Protein AF-A0A914G6T9-F1 (afdb_monomer_lite)

Sequence (135 aa):
MLKRLSRTIDTQFCGRINILLARSLPLNEKSGLNPTGQFNATNETEYNLELDESELKTVKKEEGEAIEIDSVPEIPVDFKLYQEFWELQKFFCDPNRIYQKNEFDTFQKNLNNVMVVFTTYRLDKKRTGSYSQAV

Structure (mmCIF, N/CA/C/O backbone):
data_AF-A0A914G6T9-F1
#
_entry.id   AF-A0A914G6T9-F1
#
loop_
_atom_site.group_PDB
_atom_site.id
_atom_site.type_symbol
_atom_site.label_atom_id
_atom_site.label_alt_id
_atom_site.label_comp_id
_atom_site.label_asym_id
_atom_site.label_entity_id
_atom_site.label_seq_id
_atom_site.pdbx_PDB_ins_code
_atom_site.Cartn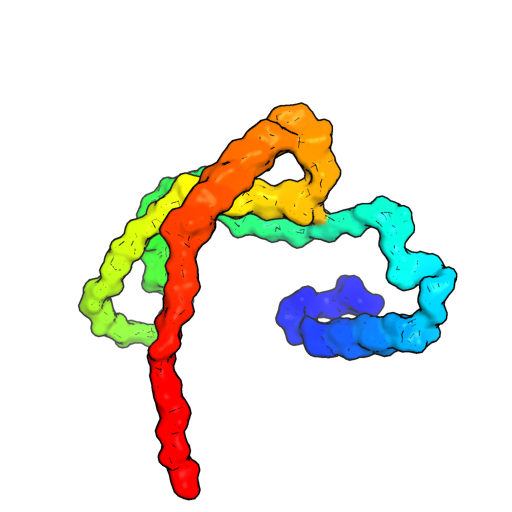_x
_atom_site.Cartn_y
_atom_site.Cartn_z
_atom_site.occupancy
_atom_site.B_iso_or_equiv
_atom_site.auth_seq_id
_atom_site.auth_comp_id
_atom_site.auth_asym_id
_atom_site.auth_atom_id
_atom_site.pdbx_PDB_model_num
ATOM 1 N N . MET A 1 1 ? 2.279 5.246 24.935 1.00 55.88 1 MET A N 1
ATOM 2 C CA . MET A 1 1 ? 3.726 4.948 24.850 1.00 55.88 1 MET A CA 1
ATOM 3 C C . MET A 1 1 ? 4.141 4.605 23.420 1.00 55.88 1 MET A C 1
ATOM 5 O O . MET A 1 1 ? 4.982 5.313 22.900 1.00 55.88 1 MET A O 1
ATOM 9 N N . LEU A 1 2 ? 3.481 3.653 22.739 1.00 59.72 2 LEU A N 1
ATOM 10 C CA . LEU A 1 2 ? 3.726 3.349 21.312 1.00 59.72 2 LEU A CA 1
ATOM 11 C C . LEU A 1 2 ? 3.582 4.569 20.377 1.00 59.72 2 LEU A C 1
ATOM 13 O O . LEU A 1 2 ? 4.438 4.787 19.535 1.00 59.72 2 LEU A O 1
ATOM 17 N N . LYS A 1 3 ? 2.585 5.443 20.602 1.00 61.62 3 LYS A N 1
ATOM 18 C CA . LYS A 1 3 ? 2.431 6.724 19.868 1.00 61.62 3 LYS A CA 1
ATOM 19 C C . LYS A 1 3 ? 3.566 7.745 20.088 1.00 61.62 3 LYS A C 1
ATOM 21 O O . LYS A 1 3 ? 3.581 8.771 19.425 1.00 61.62 3 LYS A O 1
ATOM 26 N N . ARG A 1 4 ? 4.447 7.519 21.069 1.00 67.69 4 ARG A N 1
ATOM 27 C CA . ARG A 1 4 ? 5.536 8.434 21.461 1.00 67.69 4 ARG A CA 1
ATOM 28 C C . ARG A 1 4 ? 6.923 7.909 21.078 1.00 67.69 4 ARG A C 1
ATOM 30 O O . ARG A 1 4 ? 7.895 8.619 21.297 1.00 67.69 4 ARG A O 1
ATOM 37 N N . LEU A 1 5 ? 7.018 6.682 20.566 1.00 63.81 5 LEU A N 1
ATOM 38 C CA . LEU A 1 5 ? 8.265 6.121 20.054 1.00 63.81 5 LEU A CA 1
ATOM 39 C C . LEU A 1 5 ? 8.437 6.525 18.590 1.00 63.81 5 LEU A C 1
ATOM 41 O O . LEU A 1 5 ? 7.454 6.634 17.853 1.00 63.81 5 LEU A O 1
ATOM 45 N N . SER A 1 6 ? 9.683 6.757 18.179 1.00 61.72 6 SER A N 1
ATOM 46 C CA . SER A 1 6 ? 9.990 7.049 16.780 1.00 61.72 6 SER A CA 1
ATOM 47 C C . SER A 1 6 ? 9.620 5.853 15.898 1.00 61.72 6 SER A C 1
ATOM 49 O O . SER A 1 6 ? 9.914 4.706 16.239 1.00 61.72 6 SER A O 1
ATOM 51 N N . ARG A 1 7 ? 8.982 6.127 14.753 1.00 64.81 7 ARG A N 1
ATOM 52 C CA . ARG A 1 7 ? 8.556 5.106 13.779 1.00 64.81 7 ARG A CA 1
ATOM 53 C C . ARG A 1 7 ? 9.732 4.417 13.081 1.00 64.81 7 ARG A C 1
ATOM 55 O O . ARG A 1 7 ? 9.562 3.301 12.605 1.00 64.81 7 ARG A O 1
ATOM 62 N N . THR A 1 8 ? 10.902 5.053 13.048 1.00 68.62 8 THR A N 1
ATOM 63 C CA . THR A 1 8 ? 12.069 4.596 12.274 1.00 68.62 8 THR A CA 1
ATOM 64 C C . THR A 1 8 ? 13.281 4.242 13.132 1.00 68.62 8 THR A C 1
ATOM 66 O O . THR A 1 8 ? 14.108 3.453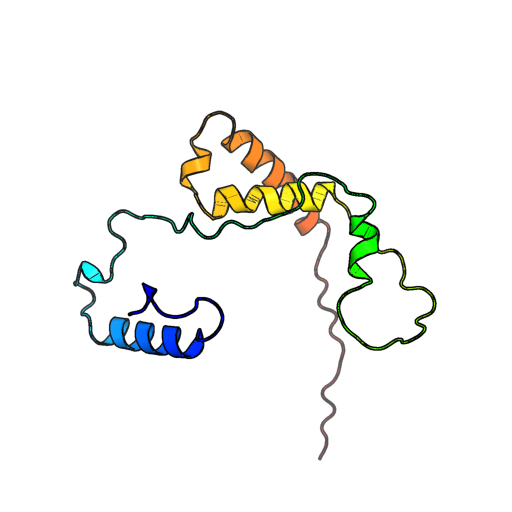 12.694 1.00 68.62 8 THR A O 1
ATOM 69 N N . ILE A 1 9 ? 13.384 4.774 14.353 1.00 72.69 9 ILE A N 1
ATOM 70 C CA . ILE A 1 9 ? 14.609 4.654 15.164 1.00 72.69 9 ILE A CA 1
ATOM 71 C C . ILE A 1 9 ? 14.555 3.440 16.110 1.00 72.69 9 ILE A C 1
ATOM 73 O O . ILE A 1 9 ? 15.548 2.739 16.258 1.00 72.69 9 ILE A O 1
ATOM 77 N N . ASP A 1 10 ? 13.384 3.117 16.677 1.00 77.38 10 ASP A N 1
ATOM 78 C CA . ASP A 1 10 ? 13.251 2.103 17.740 1.00 77.38 10 ASP A CA 1
ATOM 79 C C . ASP A 1 10 ? 12.316 0.940 17.360 1.00 77.38 10 ASP A C 1
ATOM 81 O O . ASP A 1 10 ? 11.514 0.455 18.168 1.00 77.38 10 ASP A O 1
ATOM 85 N N . THR A 1 11 ? 12.398 0.464 16.115 1.00 86.50 11 THR A N 1
ATOM 86 C CA . THR A 1 11 ? 11.511 -0.597 15.597 1.00 86.50 11 THR A CA 1
ATOM 87 C C . THR A 1 11 ? 11.624 -1.899 16.398 1.00 86.50 11 THR A C 1
ATOM 89 O O . THR A 1 11 ? 10.608 -2.533 16.690 1.00 86.50 11 THR A O 1
ATOM 92 N N . GLN A 1 12 ? 12.831 -2.264 16.851 1.00 87.06 12 GLN A N 1
ATOM 93 C CA . GLN A 1 12 ? 13.048 -3.450 17.685 1.00 87.06 12 GLN A CA 1
ATOM 94 C C . GLN A 1 12 ? 12.366 -3.322 19.056 1.00 87.06 12 GLN A C 1
ATOM 96 O O . GLN A 1 12 ? 11.740 -4.272 19.532 1.00 87.06 12 GLN A O 1
ATOM 101 N N . PHE A 1 13 ? 12.467 -2.156 19.697 1.00 86.81 13 PHE A N 1
ATOM 102 C CA . PHE A 1 13 ? 11.848 -1.913 20.999 1.00 86.81 13 PHE A CA 1
ATOM 103 C C . PHE A 1 13 ? 10.320 -1.855 20.889 1.00 86.81 13 PHE A C 1
ATOM 105 O O . PHE A 1 13 ? 9.623 -2.508 21.667 1.00 86.81 13 PHE A O 1
ATOM 112 N N . CYS A 1 14 ? 9.802 -1.167 19.867 1.00 86.81 14 CYS A N 1
ATOM 113 C CA . CYS A 1 14 ? 8.380 -1.163 19.526 1.00 86.81 14 CYS A CA 1
ATOM 114 C C . CYS A 1 14 ? 7.849 -2.594 19.313 1.00 86.81 14 CYS A C 1
ATOM 116 O O . CYS A 1 14 ? 6.831 -2.974 19.893 1.00 86.81 14 CYS A O 1
ATOM 118 N N . GLY A 1 15 ? 8.591 -3.428 18.574 1.00 89.12 15 GLY A N 1
ATOM 119 C CA . GLY A 1 15 ? 8.278 -4.845 18.386 1.00 89.12 15 GLY A CA 1
ATOM 120 C C . GLY A 1 15 ? 8.219 -5.630 19.700 1.00 89.12 15 GLY A C 1
ATOM 121 O O . GLY A 1 15 ? 7.260 -6.364 19.933 1.00 89.12 15 GLY A O 1
ATOM 122 N N . ARG A 1 16 ? 9.189 -5.433 20.606 1.00 91.44 16 ARG A N 1
ATOM 123 C CA . ARG A 1 16 ? 9.193 -6.080 21.934 1.00 91.44 16 ARG A CA 1
ATOM 124 C C . ARG A 1 16 ? 7.989 -5.670 22.785 1.00 91.44 16 ARG A C 1
ATOM 126 O O . ARG A 1 16 ? 7.398 -6.529 23.435 1.00 91.44 16 ARG A O 1
ATOM 133 N N . ILE A 1 17 ? 7.596 -4.394 22.751 1.00 90.06 17 ILE A N 1
ATOM 134 C CA . ILE A 1 17 ? 6.384 -3.913 23.431 1.00 90.06 17 ILE A CA 1
ATOM 135 C C . ILE A 1 17 ? 5.135 -4.571 22.838 1.00 90.06 17 ILE A C 1
ATOM 137 O O . ILE A 1 17 ? 4.307 -5.072 23.593 1.00 90.06 17 ILE A O 1
ATOM 141 N N . ASN A 1 18 ? 5.002 -4.614 21.509 1.00 87.69 18 ASN A N 1
ATOM 142 C CA . ASN A 1 18 ? 3.848 -5.238 20.856 1.00 87.69 18 ASN A CA 1
ATOM 143 C C . ASN A 1 18 ? 3.734 -6.734 21.189 1.00 87.69 18 ASN A C 1
ATOM 145 O O . ASN A 1 18 ? 2.638 -7.211 21.466 1.00 87.69 18 ASN A O 1
ATOM 149 N N . ILE A 1 19 ? 4.856 -7.463 21.241 1.00 91.06 19 ILE A N 1
ATOM 150 C CA . ILE A 1 19 ? 4.876 -8.876 21.658 1.00 91.06 19 ILE A CA 1
ATOM 151 C C . ILE A 1 19 ? 4.438 -9.029 23.118 1.00 91.06 19 ILE A C 1
ATOM 153 O O . ILE A 1 19 ? 3.681 -9.946 23.434 1.00 91.06 19 ILE A O 1
ATOM 157 N N . LEU A 1 20 ? 4.900 -8.151 24.013 1.00 91.88 20 LEU A N 1
ATOM 158 C CA . LEU A 1 20 ? 4.479 -8.167 25.413 1.00 91.88 20 LEU A CA 1
ATOM 159 C C . LEU A 1 20 ? 2.969 -7.923 25.535 1.00 91.88 20 LEU A C 1
ATOM 161 O O . LEU A 1 20 ? 2.290 -8.688 26.210 1.00 91.88 20 LEU A O 1
ATOM 165 N N . LEU A 1 21 ? 2.436 -6.909 24.847 1.00 88.38 21 LEU A N 1
ATOM 166 C CA . LEU A 1 21 ? 1.003 -6.604 24.849 1.00 88.38 21 LEU A CA 1
ATOM 167 C C . LEU A 1 21 ? 0.174 -7.774 24.302 1.00 88.38 21 LEU A C 1
ATOM 169 O O . LEU A 1 21 ? -0.789 -8.179 24.941 1.00 88.38 21 LEU A O 1
ATOM 173 N N . ALA A 1 22 ? 0.590 -8.378 23.187 1.00 88.25 22 ALA A N 1
ATOM 174 C CA . ALA A 1 22 ? -0.101 -9.526 22.599 1.00 88.25 22 ALA A CA 1
ATOM 175 C C . ALA A 1 22 ? -0.099 -10.778 23.498 1.00 88.25 22 ALA A C 1
ATOM 177 O O . ALA A 1 22 ? -0.954 -11.643 23.341 1.00 88.25 22 ALA A O 1
ATOM 178 N N . ARG A 1 23 ? 0.862 -10.900 24.426 1.00 88.56 23 ARG A N 1
ATOM 179 C CA . ARG A 1 23 ? 0.935 -12.010 25.393 1.00 88.56 23 ARG A CA 1
ATOM 180 C C . ARG A 1 23 ? 0.179 -11.736 26.689 1.00 88.56 23 ARG A C 1
ATOM 182 O O . ARG A 1 23 ? -0.309 -12.677 27.305 1.00 88.56 23 ARG A O 1
ATOM 189 N N . SER A 1 24 ? 0.132 -10.480 27.122 1.00 89.31 24 SER A N 1
ATOM 190 C CA . SER A 1 24 ? -0.493 -10.088 28.388 1.00 89.31 24 SER A CA 1
ATOM 191 C C . SER A 1 24 ? -2.011 -9.933 28.288 1.00 89.31 24 SER A C 1
ATOM 193 O O . SER A 1 24 ? -2.694 -10.067 29.300 1.00 89.31 24 SER A O 1
ATOM 195 N N . LEU A 1 25 ? -2.532 -9.634 27.094 1.00 86.19 25 LEU A N 1
ATOM 196 C CA . LEU A 1 25 ? -3.959 -9.426 26.853 1.00 86.19 25 LEU A CA 1
ATOM 197 C C . LEU A 1 25 ? -4.600 -10.729 26.335 1.00 86.19 25 LEU A C 1
ATOM 199 O O . LEU A 1 25 ? -4.111 -11.298 25.354 1.00 86.19 25 LEU A O 1
ATOM 203 N N . PRO A 1 26 ? -5.673 -11.240 26.965 1.00 84.12 26 PRO A N 1
ATOM 204 C CA . PRO A 1 26 ? -6.393 -12.406 26.464 1.00 84.1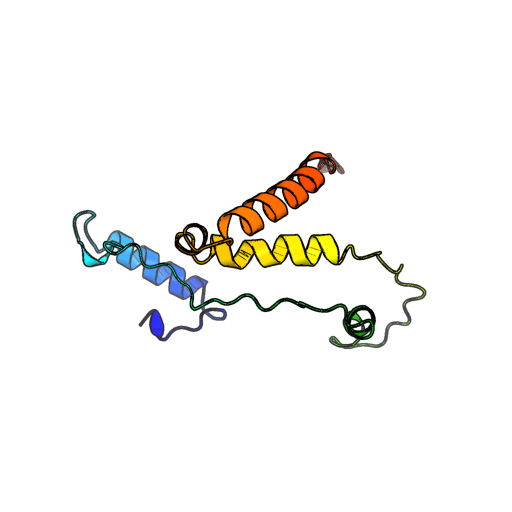2 26 PRO A CA 1
ATOM 205 C C . PRO A 1 26 ? -6.999 -12.152 25.075 1.00 84.12 26 PRO A C 1
ATOM 207 O O . PRO A 1 26 ? -7.412 -11.040 24.755 1.00 84.12 26 PRO A O 1
ATOM 210 N N . LEU A 1 27 ? -7.153 -13.204 24.263 1.00 76.25 27 LEU A N 1
ATOM 211 C CA . LEU A 1 27 ? -7.673 -13.095 22.885 1.00 76.25 27 LEU A CA 1
ATOM 212 C C . LEU A 1 27 ? -9.097 -12.517 22.779 1.00 76.25 27 LEU A C 1
ATOM 214 O O . LEU A 1 27 ? -9.520 -12.116 21.699 1.00 76.25 27 LEU A O 1
ATOM 218 N N . ASN A 1 28 ? -9.856 -12.505 23.876 1.00 81.62 28 ASN A N 1
ATOM 219 C CA . ASN A 1 28 ? -11.213 -11.963 23.927 1.00 81.62 28 ASN A CA 1
ATOM 220 C C . ASN A 1 28 ? -11.258 -10.464 24.283 1.00 81.62 28 ASN A C 1
ATOM 222 O O . ASN A 1 28 ? -12.346 -9.887 24.359 1.00 81.62 28 ASN A O 1
ATOM 226 N N . GLU A 1 29 ? -10.109 -9.827 24.513 1.00 87.06 29 GLU A N 1
ATOM 227 C CA . GLU A 1 29 ? -10.054 -8.423 24.887 1.00 87.06 29 GLU A CA 1
ATOM 228 C C . GLU A 1 29 ? -10.227 -7.513 23.665 1.00 87.06 29 GLU A C 1
ATOM 230 O O . GLU A 1 29 ? -9.432 -7.507 22.727 1.00 87.06 29 GLU A O 1
ATOM 235 N N . LYS A 1 30 ? -11.270 -6.678 23.693 1.00 84.44 30 LYS A N 1
ATOM 236 C CA . LYS A 1 30 ? -11.613 -5.779 22.579 1.00 84.44 30 LYS A CA 1
ATOM 237 C C . LYS A 1 30 ? -10.548 -4.716 22.290 1.00 84.44 30 LYS A C 1
ATOM 239 O O . LYS A 1 30 ? -10.518 -4.194 21.181 1.00 84.44 30 LYS A O 1
ATOM 244 N N . SER A 1 31 ? -9.711 -4.376 23.271 1.00 82.00 31 SER A N 1
ATOM 245 C CA . SER A 1 31 ? -8.677 -3.336 23.161 1.00 82.00 31 SER A CA 1
ATOM 246 C C . SER A 1 31 ? -7.550 -3.712 22.188 1.00 82.00 31 SER A C 1
ATOM 248 O O . SER A 1 31 ? -6.938 -2.825 21.598 1.00 82.00 31 SER A O 1
ATOM 250 N N . GLY A 1 32 ? -7.299 -5.013 21.999 1.00 80.06 32 GLY A N 1
ATOM 251 C CA . GLY A 1 32 ? -6.323 -5.546 21.047 1.00 80.06 32 GLY A CA 1
ATOM 252 C C . GLY A 1 32 ? -6.878 -5.738 19.634 1.00 80.06 32 GLY A C 1
ATOM 253 O O . GLY A 1 32 ? -6.155 -6.189 18.748 1.00 80.06 32 GLY A O 1
ATOM 254 N N . LEU A 1 33 ? -8.155 -5.419 19.416 1.00 83.44 33 LEU A N 1
ATOM 255 C CA . LEU A 1 33 ? -8.812 -5.537 18.121 1.00 83.44 33 LEU A CA 1
ATOM 256 C C . LEU A 1 33 ? -8.870 -4.172 17.426 1.00 83.44 33 LEU A C 1
ATOM 258 O O . LEU A 1 33 ? -8.852 -3.123 18.066 1.00 83.44 33 LEU A O 1
ATOM 262 N N . ASN A 1 34 ? -9.016 -4.192 16.103 1.00 86.88 34 ASN A N 1
ATOM 263 C CA . ASN A 1 34 ? -9.391 -3.021 15.310 1.00 86.88 34 ASN A CA 1
ATOM 264 C C . ASN A 1 34 ? -10.880 -3.134 14.918 1.00 86.88 34 ASN A C 1
ATOM 266 O O . ASN A 1 34 ? -11.174 -3.502 13.782 1.00 86.88 34 ASN A O 1
ATOM 270 N N . PRO A 1 35 ? -11.840 -2.898 15.839 1.00 82.69 35 PRO A N 1
ATOM 271 C CA . PRO A 1 35 ? -13.257 -3.188 15.599 1.00 82.69 35 PRO A CA 1
ATOM 272 C C . PRO A 1 35 ? -13.884 -2.298 14.524 1.00 82.69 35 PRO A C 1
ATOM 274 O O . PRO A 1 35 ? -14.849 -2.697 13.882 1.00 82.69 35 PRO A O 1
ATOM 277 N N . THR A 1 36 ? -13.349 -1.093 14.332 1.00 84.62 36 THR A N 1
ATOM 278 C CA . THR A 1 36 ? -13.789 -0.152 13.298 1.00 84.62 36 THR A CA 1
ATOM 279 C C . THR A 1 36 ? -13.066 -0.360 11.972 1.00 84.62 36 THR A C 1
ATOM 281 O O . THR A 1 36 ? -13.446 0.261 10.984 1.00 84.62 36 THR A O 1
ATOM 284 N N . GLY A 1 37 ? -12.028 -1.205 11.938 1.00 84.88 37 GLY A N 1
ATOM 285 C CA . GLY A 1 37 ? -11.241 -1.453 10.734 1.00 84.88 37 GLY A CA 1
ATOM 286 C C . GLY A 1 37 ? -10.547 -0.201 10.196 1.00 84.88 37 GLY A C 1
ATOM 287 O O . GLY A 1 37 ? -10.373 -0.080 8.990 1.00 84.88 37 GLY A O 1
ATOM 288 N N . GLN A 1 38 ? -10.181 0.754 11.059 1.00 84.62 38 GLN A N 1
ATOM 289 C CA . GLN A 1 38 ? -9.521 1.980 10.607 1.00 84.62 38 GLN A CA 1
ATOM 290 C C . GLN A 1 38 ? -8.158 1.654 9.992 1.00 84.62 38 GLN A C 1
ATOM 292 O O . GLN A 1 38 ? -7.338 0.968 10.611 1.00 84.62 38 GLN A O 1
ATOM 297 N N . PHE A 1 39 ? -7.926 2.159 8.782 1.00 86.75 39 PHE A N 1
ATOM 298 C CA . PHE A 1 39 ? -6.657 2.038 8.077 1.00 86.75 39 PHE A CA 1
ATOM 299 C C . PHE A 1 39 ? -5.711 3.181 8.454 1.00 86.75 39 PHE A C 1
ATOM 301 O O . PHE A 1 39 ? -6.131 4.285 8.809 1.00 86.75 39 PHE A O 1
ATOM 308 N N . ASN A 1 40 ? -4.408 2.919 8.372 1.00 80.88 40 ASN A N 1
ATOM 309 C CA . ASN A 1 40 ? -3.383 3.919 8.653 1.00 80.88 40 ASN A CA 1
ATOM 310 C C . ASN A 1 40 ? -3.147 4.814 7.426 1.00 80.88 40 ASN A C 1
ATOM 312 O O . ASN A 1 40 ? -2.126 4.688 6.761 1.00 80.88 40 ASN A O 1
ATOM 316 N N . ALA A 1 41 ? -4.054 5.756 7.164 1.00 81.94 41 ALA A N 1
ATOM 317 C CA . ALA A 1 41 ? -3.925 6.713 6.056 1.00 81.94 41 ALA A CA 1
ATOM 318 C C . ALA A 1 41 ? -2.891 7.834 6.302 1.00 81.94 41 ALA A C 1
ATOM 320 O O . ALA A 1 41 ? -2.612 8.622 5.414 1.00 81.94 41 ALA A O 1
ATOM 321 N N . THR A 1 42 ? -2.308 7.918 7.505 1.00 79.06 42 THR A N 1
ATOM 322 C CA . THR A 1 42 ? -1.322 8.966 7.855 1.00 79.06 42 THR A CA 1
ATOM 323 C C . THR A 1 42 ? 0.078 8.726 7.293 1.00 79.06 42 THR A C 1
ATOM 325 O O . THR A 1 42 ? 0.928 9.603 7.412 1.00 79.06 42 THR A O 1
ATOM 328 N N . ASN A 1 43 ? 0.355 7.531 6.765 1.00 77.19 43 ASN A N 1
ATOM 329 C CA . ASN A 1 43 ? 1.629 7.231 6.123 1.00 77.19 43 ASN A CA 1
ATOM 330 C C . ASN A 1 43 ? 1.483 7.457 4.619 1.00 77.19 43 ASN A C 1
ATOM 332 O O . ASN A 1 43 ? 1.146 6.533 3.878 1.00 77.19 43 ASN A O 1
ATOM 336 N N . GLU A 1 44 ? 1.671 8.702 4.201 1.00 80.06 44 GLU A N 1
ATOM 337 C CA . GLU A 1 44 ? 1.611 9.084 2.797 1.00 80.06 44 GLU A CA 1
ATOM 338 C C . GLU A 1 44 ? 2.958 8.789 2.135 1.00 80.06 44 GLU A C 1
ATOM 340 O O . GLU A 1 44 ? 4.022 9.090 2.674 1.00 80.06 44 GLU A O 1
ATOM 345 N N . THR A 1 45 ? 2.913 8.124 0.984 1.00 85.12 45 THR A N 1
ATOM 346 C CA . THR A 1 45 ? 4.095 7.906 0.152 1.00 85.12 45 THR A CA 1
ATOM 347 C C . THR A 1 45 ? 4.168 9.045 -0.848 1.00 85.12 45 THR A C 1
ATOM 349 O O . THR A 1 45 ? 3.319 9.135 -1.734 1.00 85.12 45 THR A O 1
ATOM 352 N N . GLU A 1 46 ? 5.161 9.911 -0.688 1.00 85.62 46 GLU A N 1
ATOM 353 C CA . GLU A 1 46 ? 5.473 10.957 -1.658 1.00 85.62 46 GLU A CA 1
ATOM 354 C C . GLU A 1 46 ? 6.190 10.326 -2.859 1.00 85.62 46 GLU A C 1
ATOM 356 O O . GLU A 1 46 ? 7.139 9.557 -2.698 1.00 85.62 46 GLU A O 1
ATOM 361 N N . TYR A 1 47 ? 5.695 10.607 -4.062 1.00 86.94 47 TYR A N 1
ATOM 362 C CA . TYR A 1 47 ? 6.285 10.162 -5.321 1.00 86.94 47 TYR A CA 1
ATOM 363 C C . TYR A 1 47 ? 6.112 11.251 -6.376 1.00 86.94 47 TYR A C 1
ATOM 365 O O . TYR A 1 47 ? 5.184 12.063 -6.306 1.00 86.94 47 TYR A O 1
ATOM 373 N N . ASN A 1 48 ? 7.006 11.273 -7.358 1.00 86.31 48 ASN A N 1
ATOM 374 C CA . ASN A 1 48 ? 6.998 12.291 -8.398 1.00 86.31 48 ASN A CA 1
ATOM 375 C C . A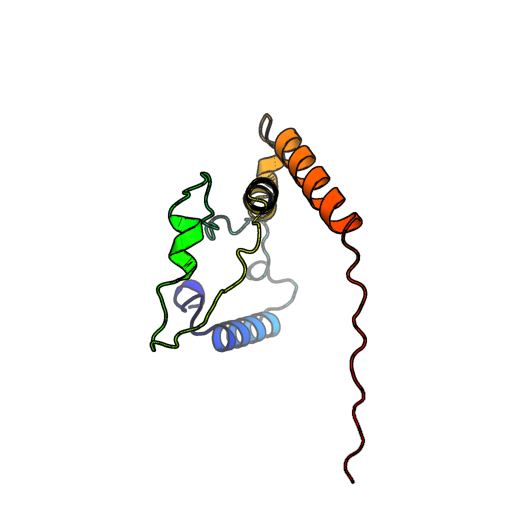SN A 1 48 ? 5.795 12.103 -9.332 1.00 86.31 48 ASN A C 1
ATOM 377 O O . ASN A 1 48 ? 5.614 11.047 -9.937 1.00 86.31 48 ASN A O 1
ATOM 381 N N . LEU A 1 49 ? 4.976 13.147 -9.456 1.00 79.06 49 LEU A N 1
ATOM 382 C CA . LEU A 1 49 ? 3.832 13.179 -10.375 1.00 79.06 49 LEU A CA 1
ATOM 383 C C . LEU A 1 49 ? 4.218 13.682 -11.771 1.00 79.06 49 LEU A C 1
ATOM 385 O O . LEU A 1 49 ? 3.531 13.372 -12.743 1.00 79.06 49 LEU A O 1
ATOM 389 N N . GLU A 1 50 ? 5.315 14.431 -11.865 1.00 76.00 50 GLU A N 1
ATOM 390 C CA . GLU A 1 50 ? 5.827 15.022 -13.097 1.00 76.00 50 GLU A CA 1
ATOM 391 C C . GLU A 1 50 ? 7.265 14.565 -13.360 1.00 76.00 50 GLU A C 1
ATOM 393 O O . GLU A 1 50 ? 8.030 14.261 -12.441 1.00 76.00 50 GLU A O 1
ATOM 398 N N . LEU A 1 51 ? 7.610 14.495 -14.646 1.00 66.19 51 LEU A N 1
ATOM 399 C CA . LEU A 1 51 ? 8.962 14.226 -15.114 1.00 66.19 51 LEU A CA 1
ATOM 400 C C . LEU A 1 51 ? 9.794 15.499 -15.013 1.00 66.19 51 LEU A C 1
ATOM 402 O O . LEU A 1 51 ? 9.879 16.268 -15.969 1.00 66.19 51 LEU A O 1
ATOM 406 N N . ASP A 1 52 ? 10.459 15.688 -13.883 1.00 61.53 52 ASP A N 1
ATOM 407 C CA . ASP A 1 52 ? 11.541 16.657 -13.815 1.00 61.53 52 ASP A CA 1
ATOM 408 C C . ASP A 1 52 ? 12.790 16.046 -14.463 1.00 61.53 52 ASP A C 1
ATOM 410 O O . ASP A 1 52 ? 13.495 15.221 -13.877 1.00 61.53 52 ASP A O 1
ATOM 414 N N . GLU A 1 53 ? 13.101 16.468 -15.694 1.00 57.72 53 GLU A N 1
ATOM 415 C CA . GLU A 1 53 ? 14.350 16.105 -16.389 1.00 57.72 53 GLU A CA 1
ATOM 416 C C . GLU A 1 53 ? 15.607 16.453 -15.562 1.00 57.72 53 GLU A C 1
ATOM 418 O O . GLU A 1 53 ? 16.691 15.902 -15.788 1.00 57.72 53 GLU A O 1
ATOM 423 N N . SER A 1 54 ? 15.481 17.362 -14.589 1.00 57.19 54 SER A N 1
ATOM 424 C CA . SER A 1 54 ? 16.505 17.661 -13.589 1.00 57.19 54 SER A CA 1
ATOM 425 C C . SER A 1 54 ? 16.692 16.542 -12.564 1.00 57.19 54 SER A C 1
ATOM 427 O O . SER A 1 54 ? 17.837 16.255 -12.233 1.00 57.19 54 SER A O 1
ATOM 429 N N . GLU A 1 55 ? 15.637 15.864 -12.100 1.00 55.03 55 GLU A N 1
ATOM 430 C CA . GLU A 1 55 ? 15.725 14.830 -11.052 1.00 55.03 55 GLU A CA 1
ATOM 431 C C . GLU A 1 55 ? 16.289 13.493 -11.536 1.00 55.03 55 GLU A C 1
ATOM 433 O O . GLU A 1 55 ? 16.988 12.811 -10.785 1.00 55.03 55 GLU A O 1
ATOM 438 N N . LEU A 1 56 ? 16.146 13.184 -12.829 1.00 52.69 56 LEU A N 1
ATOM 439 C CA . LEU A 1 56 ? 16.914 12.112 -13.479 1.00 52.69 56 LEU A CA 1
ATOM 440 C C . LEU A 1 56 ? 18.438 12.333 -13.369 1.00 52.69 56 LEU A C 1
ATOM 442 O O . LEU A 1 56 ? 19.211 11.377 -13.450 1.00 52.69 56 LEU A O 1
ATOM 446 N N . LYS A 1 57 ? 18.887 13.578 -13.144 1.00 47.75 57 LYS A N 1
ATOM 447 C CA . LYS A 1 57 ? 20.301 13.931 -12.931 1.00 47.75 57 LYS A CA 1
ATOM 448 C C . LYS A 1 57 ? 20.683 14.017 -11.446 1.00 47.75 57 LYS A C 1
ATOM 450 O O . LYS A 1 57 ? 21.870 13.902 -11.140 1.00 47.75 57 LYS A O 1
ATOM 455 N N . THR A 1 58 ? 19.728 14.202 -10.530 1.00 40.59 58 THR A N 1
ATOM 456 C CA . THR A 1 58 ? 19.983 14.533 -9.109 1.00 40.59 58 THR A CA 1
ATOM 457 C C . THR A 1 58 ? 20.241 13.327 -8.202 1.00 40.59 58 THR A C 1
ATOM 459 O O . THR A 1 58 ? 20.753 13.512 -7.102 1.00 40.59 58 THR A O 1
ATOM 462 N N . VAL A 1 59 ? 20.076 12.085 -8.676 1.00 45.09 59 VAL A N 1
ATOM 463 C CA . VAL A 1 59 ? 20.616 10.894 -7.970 1.00 45.09 59 VAL A CA 1
ATOM 464 C C . VAL A 1 59 ? 22.155 10.979 -7.795 1.00 45.09 59 VAL A C 1
ATOM 466 O O . VAL A 1 59 ? 22.755 10.208 -7.058 1.00 45.09 59 VAL A O 1
ATOM 469 N N . LYS A 1 60 ? 22.824 11.951 -8.436 1.00 45.66 60 LYS A N 1
ATOM 470 C CA . LYS A 1 60 ? 24.283 12.125 -8.453 1.00 45.66 60 LYS A CA 1
ATOM 471 C C . LYS A 1 60 ? 24.908 13.004 -7.354 1.00 45.66 60 LYS A C 1
ATOM 473 O O . LYS A 1 60 ? 26.084 13.322 -7.513 1.00 45.66 60 LYS A O 1
ATOM 478 N N . LYS A 1 61 ? 24.227 13.459 -6.289 1.00 39.59 61 LYS A N 1
ATOM 479 C CA . LYS A 1 61 ? 24.878 14.448 -5.386 1.00 39.59 61 LYS A CA 1
ATOM 480 C C . LYS A 1 61 ? 24.809 14.295 -3.872 1.00 39.59 61 LYS A C 1
ATOM 482 O O . LYS A 1 61 ? 25.415 15.129 -3.204 1.00 39.59 61 LYS A O 1
ATOM 487 N N . GLU A 1 62 ? 24.207 13.248 -3.324 1.00 40.47 62 GLU A N 1
ATOM 488 C CA . GLU A 1 62 ? 24.223 13.049 -1.869 1.00 40.47 62 GLU A CA 1
ATOM 489 C C . GLU A 1 62 ? 24.687 11.639 -1.505 1.00 40.47 62 GLU A C 1
ATOM 491 O O . GLU A 1 62 ? 23.892 10.739 -1.284 1.00 40.47 62 GLU A O 1
ATOM 496 N N . GLU A 1 63 ? 26.003 11.437 -1.532 1.00 39.50 63 GLU A N 1
ATOM 497 C CA . GLU A 1 63 ? 26.816 11.031 -0.377 1.00 39.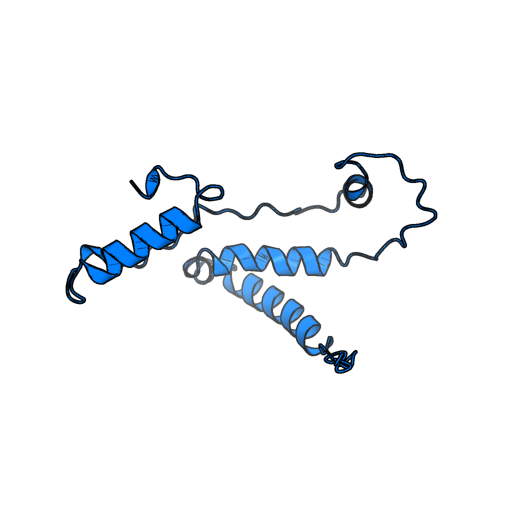50 63 GLU A CA 1
ATOM 498 C C . GLU A 1 63 ? 28.301 11.065 -0.787 1.00 39.50 63 GLU A C 1
ATOM 500 O O . GLU A 1 63 ? 28.644 10.973 -1.963 1.00 39.50 63 GLU A O 1
ATOM 505 N N . GLY A 1 64 ? 29.160 11.377 0.181 1.00 43.72 64 GLY A N 1
ATOM 506 C CA . GLY A 1 64 ? 30.495 11.935 -0.018 1.00 43.72 64 GLY A CA 1
ATOM 507 C C . GLY A 1 64 ? 31.542 11.048 -0.701 1.00 43.72 64 GLY A C 1
ATOM 508 O O . GLY A 1 64 ? 31.399 9.841 -0.835 1.00 43.72 64 GLY A O 1
ATOM 509 N N . GLU A 1 65 ? 32.643 11.732 -1.019 1.00 36.22 65 GLU A N 1
ATOM 510 C CA . GLU A 1 65 ? 33.899 11.286 -1.639 1.00 36.22 65 GLU A CA 1
ATOM 511 C C . GLU A 1 65 ? 33.900 11.163 -3.169 1.00 36.22 65 GLU A C 1
ATOM 513 O O . GLU A 1 65 ? 33.290 10.301 -3.793 1.00 36.22 65 GLU A O 1
ATOM 518 N N . ALA A 1 66 ? 34.655 12.086 -3.773 1.00 38.44 66 ALA A N 1
ATOM 519 C CA . ALA A 1 66 ? 34.944 12.147 -5.191 1.00 38.44 66 ALA A CA 1
ATOM 520 C C . ALA A 1 66 ? 35.695 10.885 -5.639 1.00 38.44 66 ALA A C 1
ATOM 522 O O . ALA A 1 66 ? 36.909 10.780 -5.479 1.00 38.44 66 ALA A O 1
ATOM 523 N N . ILE A 1 67 ? 34.965 9.949 -6.237 1.00 37.66 67 ILE A N 1
ATOM 524 C CA . ILE A 1 67 ? 35.533 8.922 -7.103 1.00 37.66 67 ILE A CA 1
ATOM 525 C C . ILE A 1 67 ? 35.154 9.318 -8.530 1.00 37.66 67 ILE A C 1
ATOM 527 O O . ILE A 1 67 ? 33.972 9.412 -8.863 1.00 37.66 67 ILE A O 1
ATOM 531 N N . GLU A 1 68 ? 36.157 9.588 -9.369 1.00 43.91 68 GLU A N 1
ATOM 532 C CA . GLU A 1 68 ? 35.991 9.648 -10.823 1.00 43.91 68 GLU A CA 1
ATOM 533 C C . GLU A 1 68 ? 35.481 8.280 -11.300 1.00 43.91 68 GLU A C 1
ATOM 535 O O . GLU A 1 68 ? 36.257 7.347 -11.493 1.00 43.91 68 GLU A O 1
ATOM 540 N N . ILE A 1 69 ? 34.161 8.132 -11.440 1.00 38.44 69 ILE A N 1
ATOM 541 C CA . ILE A 1 69 ? 33.555 6.964 -12.080 1.00 38.44 69 ILE A CA 1
ATOM 542 C C . ILE A 1 69 ? 33.139 7.375 -13.485 1.00 38.44 69 ILE A C 1
ATOM 544 O O . ILE A 1 69 ? 32.101 8.002 -13.714 1.00 38.44 69 ILE A O 1
ATOM 548 N N . ASP A 1 70 ? 34.015 7.007 -14.410 1.00 39.25 70 ASP A N 1
ATOM 549 C CA . ASP A 1 70 ? 33.784 6.908 -15.839 1.00 39.25 70 ASP A CA 1
ATOM 550 C C . ASP A 1 70 ? 32.442 6.194 -16.106 1.00 39.25 70 ASP A C 1
ATOM 552 O O . ASP A 1 70 ? 32.249 5.030 -15.756 1.00 39.25 70 ASP A O 1
ATOM 556 N N . SER A 1 71 ? 31.492 6.915 -16.708 1.00 49.94 71 SER A N 1
ATOM 557 C CA . SER A 1 71 ? 30.255 6.394 -17.316 1.00 49.94 71 SER A CA 1
ATOM 558 C C . SER A 1 71 ? 29.391 5.430 -16.472 1.00 49.94 71 SER A C 1
ATOM 560 O O . SER A 1 71 ? 29.339 4.227 -16.719 1.00 49.94 71 SER A O 1
ATOM 562 N N . VAL A 1 72 ? 28.586 5.960 -15.540 1.00 48.81 72 VAL A N 1
ATOM 563 C CA . VAL A 1 72 ? 27.380 5.237 -15.084 1.00 48.81 72 VAL A CA 1
ATOM 564 C C . VAL A 1 72 ? 26.422 5.155 -16.282 1.00 48.81 72 VAL A C 1
ATOM 566 O O . VAL A 1 72 ? 26.037 6.215 -16.784 1.00 48.81 72 VAL A O 1
ATOM 569 N N . PRO A 1 73 ? 26.049 3.958 -16.778 1.00 46.41 73 PRO A N 1
ATOM 570 C CA . PRO A 1 73 ? 25.099 3.848 -17.876 1.00 46.41 73 PRO A CA 1
ATOM 571 C C . PRO A 1 73 ? 23.784 4.505 -17.453 1.00 46.41 73 PRO A C 1
ATOM 573 O O . PRO A 1 73 ? 23.258 4.201 -16.382 1.00 46.41 73 PRO A O 1
ATOM 576 N N . GLU A 1 74 ? 23.271 5.423 -18.273 1.00 62.03 74 GLU A N 1
ATOM 577 C CA . GLU A 1 74 ? 21.924 5.970 -18.112 1.00 62.03 74 GLU A CA 1
ATOM 578 C C . GLU A 1 74 ? 20.943 4.797 -18.152 1.00 62.03 74 GLU A C 1
ATOM 580 O O . GLU A 1 74 ? 20.687 4.224 -19.209 1.00 62.03 74 GLU A O 1
ATOM 585 N N . ILE A 1 75 ? 20.453 4.373 -16.986 1.00 68.25 75 ILE A N 1
ATOM 586 C CA . ILE A 1 75 ? 19.418 3.347 -16.912 1.00 68.25 75 ILE A CA 1
ATOM 587 C C . ILE A 1 75 ? 18.140 4.027 -17.407 1.00 68.25 75 ILE A C 1
ATOM 589 O O . ILE A 1 75 ? 17.681 4.965 -16.752 1.00 68.25 75 ILE A O 1
ATOM 593 N N . PRO A 1 76 ? 17.563 3.606 -18.545 1.00 74.50 76 PRO A N 1
ATOM 594 C CA . PRO A 1 76 ? 16.320 4.191 -19.017 1.00 74.50 76 PRO A CA 1
ATOM 595 C C . PRO A 1 76 ? 15.221 3.879 -17.997 1.00 74.50 76 PRO A C 1
ATOM 597 O O . PRO A 1 76 ? 14.876 2.718 -17.775 1.00 74.50 76 PRO A O 1
ATOM 600 N N . VAL A 1 77 ? 14.699 4.918 -17.343 1.00 77.88 77 VAL A N 1
ATOM 601 C CA . VAL A 1 77 ? 13.596 4.798 -16.386 1.00 77.88 77 VAL A CA 1
ATOM 602 C C . VAL A 1 77 ? 12.281 4.906 -17.149 1.00 77.88 77 VAL A C 1
ATOM 604 O O . VAL A 1 77 ? 12.008 5.921 -17.787 1.00 77.88 77 VAL A O 1
ATOM 607 N N . ASP A 1 78 ? 11.443 3.873 -17.061 1.00 85.94 78 ASP A N 1
ATOM 608 C CA . ASP A 1 78 ? 10.055 3.960 -17.511 1.00 85.94 78 ASP A CA 1
ATOM 609 C C . ASP A 1 78 ? 9.235 4.728 -16.466 1.00 85.94 78 ASP A C 1
ATOM 611 O O . ASP A 1 78 ? 8.710 4.164 -15.502 1.00 85.94 78 ASP A O 1
ATOM 615 N N . PHE A 1 79 ? 9.154 6.046 -16.642 1.00 87.88 79 PHE A N 1
ATOM 616 C CA . PHE A 1 79 ? 8.411 6.909 -15.727 1.00 87.88 79 PHE A CA 1
ATOM 617 C C . PHE A 1 79 ? 6.911 6.618 -15.723 1.00 87.88 79 PHE A C 1
ATOM 619 O O . PHE A 1 79 ? 6.251 6.776 -14.698 1.00 87.88 79 PHE A O 1
ATOM 626 N N . LYS A 1 80 ? 6.362 6.142 -16.846 1.00 89.44 80 LYS A N 1
ATOM 627 C CA . LYS A 1 80 ? 4.950 5.776 -16.913 1.00 89.44 80 LYS A CA 1
ATOM 628 C C . LYS A 1 80 ? 4.671 4.591 -15.994 1.00 89.44 80 LYS A C 1
ATOM 630 O O . LYS A 1 80 ? 3.714 4.635 -15.227 1.00 89.44 80 LYS A O 1
ATOM 635 N N . LEU A 1 81 ? 5.530 3.571 -16.022 1.00 91.06 81 LEU A N 1
ATOM 636 C CA . LEU A 1 81 ? 5.433 2.451 -15.087 1.00 91.06 81 LEU A CA 1
ATOM 637 C C . LEU A 1 81 ? 5.624 2.904 -13.634 1.00 91.06 81 LEU A C 1
ATOM 639 O O . LEU A 1 81 ? 4.875 2.459 -12.769 1.00 91.06 81 LEU A O 1
ATOM 643 N N . TYR A 1 82 ? 6.590 3.788 -13.361 1.00 91.25 82 TYR A N 1
ATOM 644 C CA . TYR A 1 82 ? 6.804 4.357 -12.024 1.00 91.25 82 TYR A CA 1
ATOM 645 C C . TYR A 1 82 ? 5.532 5.029 -11.489 1.00 91.25 82 TYR A C 1
ATOM 647 O O . TYR A 1 82 ? 5.097 4.728 -10.377 1.00 91.25 82 TYR A O 1
ATOM 655 N N . GLN A 1 83 ? 4.908 5.887 -12.296 1.00 91.12 83 GLN A N 1
ATOM 656 C CA . GLN A 1 83 ? 3.696 6.605 -11.923 1.00 91.12 83 GLN A CA 1
ATOM 657 C C . GLN A 1 83 ? 2.514 5.651 -11.723 1.00 91.12 83 GLN A C 1
ATOM 659 O O . GLN A 1 83 ? 1.847 5.716 -10.694 1.00 91.12 83 GLN A O 1
ATOM 664 N N . GLU A 1 84 ? 2.271 4.736 -12.667 1.00 92.75 84 GLU A N 1
ATOM 665 C CA . GLU A 1 84 ? 1.179 3.760 -12.564 1.00 92.75 84 GLU A CA 1
ATOM 666 C C . GLU A 1 84 ? 1.360 2.842 -11.345 1.00 92.75 84 GLU A C 1
ATOM 668 O O . GLU A 1 84 ? 0.384 2.531 -10.663 1.00 92.75 84 GLU A O 1
ATOM 673 N N . PHE A 1 85 ? 2.599 2.454 -11.027 1.00 94.31 85 PHE A N 1
ATOM 674 C CA . PHE A 1 85 ? 2.925 1.645 -9.856 1.00 94.31 85 PHE A CA 1
ATOM 675 C C . PHE A 1 85 ? 2.696 2.398 -8.543 1.00 94.31 85 PHE A C 1
ATOM 677 O O . PHE A 1 85 ? 1.997 1.892 -7.666 1.00 94.31 85 PHE A O 1
ATOM 684 N N . TRP A 1 86 ? 3.246 3.605 -8.388 1.00 93.44 86 TRP A N 1
ATOM 685 C CA . TRP A 1 86 ? 3.105 4.359 -7.139 1.00 93.44 86 TRP A CA 1
ATOM 686 C C . TRP A 1 86 ? 1.713 4.947 -6.947 1.00 93.44 86 TRP A C 1
ATOM 688 O O . TRP A 1 86 ? 1.255 5.069 -5.812 1.00 93.44 86 TRP A O 1
ATOM 698 N N . GLU A 1 87 ? 0.971 5.205 -8.022 1.00 92.19 87 GLU A N 1
ATOM 699 C CA . GLU A 1 87 ? -0.437 5.567 -7.908 1.00 92.19 87 GLU A CA 1
ATOM 700 C C . GLU A 1 87 ? -1.264 4.445 -7.257 1.00 92.19 87 GLU A C 1
ATOM 702 O O . GLU A 1 87 ? -2.217 4.740 -6.532 1.00 92.19 87 GLU A O 1
ATOM 707 N N . LEU A 1 88 ? -0.884 3.168 -7.422 1.00 94.56 88 LEU A N 1
ATOM 708 C CA . LEU A 1 88 ? -1.566 2.054 -6.749 1.00 94.56 88 LEU A CA 1
ATOM 709 C C . LEU A 1 88 ? -1.486 2.137 -5.219 1.00 94.56 88 LEU A C 1
ATOM 711 O O . LEU A 1 88 ? -2.406 1.696 -4.527 1.00 94.56 88 LEU A O 1
ATOM 715 N N . GLN A 1 89 ? -0.425 2.748 -4.686 1.00 92.62 89 GLN A N 1
ATOM 716 C CA . GLN A 1 89 ? -0.166 2.841 -3.250 1.00 92.62 89 GLN A CA 1
ATOM 717 C C . GLN A 1 89 ? -1.333 3.479 -2.489 1.00 92.62 89 GLN A C 1
ATOM 719 O O . GLN A 1 89 ? -1.705 3.012 -1.413 1.00 92.62 89 GLN A O 1
ATOM 724 N N . LYS A 1 90 ? -1.974 4.503 -3.068 1.00 90.00 90 LYS A N 1
ATOM 725 C CA . LYS A 1 90 ? -3.097 5.204 -2.428 1.00 90.00 90 LYS A CA 1
ATOM 726 C C . LYS A 1 90 ? -4.316 4.295 -2.213 1.00 90.00 90 LYS A C 1
ATOM 728 O O . LYS A 1 90 ? -5.047 4.489 -1.246 1.00 90.00 90 LYS A O 1
ATOM 733 N N . PHE A 1 91 ? -4.511 3.295 -3.077 1.00 92.69 91 PHE A N 1
ATOM 734 C CA . PHE A 1 91 ? -5.588 2.307 -2.961 1.00 92.69 91 PHE A CA 1
ATOM 735 C C . PHE A 1 91 ? -5.249 1.192 -1.967 1.00 92.69 91 PHE A C 1
ATOM 737 O O . PHE A 1 91 ? -6.140 0.678 -1.298 1.00 92.69 91 PHE A O 1
ATOM 744 N N . PHE A 1 92 ? -3.970 0.828 -1.833 1.00 91.75 92 PHE A N 1
ATOM 745 C CA . PHE A 1 92 ? -3.533 -0.153 -0.835 1.00 91.75 92 PHE A CA 1
ATOM 746 C C . PHE A 1 92 ? -3.503 0.422 0.586 1.00 91.75 92 PHE A C 1
ATOM 748 O O . PHE A 1 92 ? -3.805 -0.295 1.541 1.00 91.75 92 PHE A O 1
ATOM 755 N N . CYS A 1 93 ? -3.186 1.712 0.734 1.00 90.25 93 CYS A N 1
ATOM 756 C CA . CYS A 1 93 ? -3.225 2.408 2.021 1.00 90.25 93 CYS A CA 1
ATOM 757 C C . CYS A 1 93 ? -4.657 2.664 2.521 1.00 90.25 93 CYS A C 1
ATOM 759 O O . CYS A 1 93 ? -4.895 2.592 3.728 1.00 90.25 93 CYS A O 1
ATOM 761 N N . ASP A 1 94 ? -5.604 2.937 1.617 1.00 90.50 94 ASP A N 1
ATOM 762 C CA . ASP A 1 94 ? -7.028 3.089 1.935 1.00 90.50 94 ASP A CA 1
ATOM 763 C C . ASP A 1 94 ? -7.907 2.298 0.949 1.00 90.50 94 ASP A C 1
ATOM 765 O O . ASP A 1 94 ? -8.336 2.831 -0.081 1.00 90.50 94 ASP A O 1
ATOM 769 N N . PRO A 1 95 ? -8.230 1.032 1.269 1.00 91.00 95 PRO A N 1
ATOM 770 C CA . PRO A 1 95 ? -9.059 0.191 0.412 1.00 91.00 95 PRO A CA 1
ATOM 771 C C . PRO A 1 95 ? -10.454 0.756 0.151 1.00 91.00 95 PRO A C 1
ATOM 773 O O . PRO A 1 95 ? -11.050 0.431 -0.870 1.00 91.00 95 PRO A O 1
ATOM 776 N N . ASN A 1 96 ? -10.997 1.610 1.028 1.00 91.50 96 ASN A N 1
ATOM 777 C CA . ASN A 1 96 ? -12.331 2.178 0.818 1.00 91.50 96 ASN A CA 1
ATOM 778 C C . ASN A 1 96 ? -12.363 3.185 -0.338 1.00 91.50 96 ASN A C 1
ATOM 780 O O . ASN A 1 96 ? -13.431 3.479 -0.880 1.00 91.50 96 ASN A O 1
ATOM 784 N N . ARG A 1 97 ? -11.198 3.691 -0.749 1.00 91.31 97 ARG A N 1
ATOM 785 C CA . ARG A 1 97 ? -11.060 4.633 -1.857 1.00 91.31 97 ARG A CA 1
ATOM 786 C C . ARG A 1 97 ? -11.556 4.065 -3.184 1.00 91.31 97 ARG A C 1
ATOM 788 O O . ARG A 1 97 ? -12.092 4.814 -3.994 1.00 91.31 97 ARG A O 1
ATOM 795 N N . ILE A 1 98 ? -11.479 2.747 -3.373 1.00 94.31 98 ILE A N 1
ATOM 796 C CA . ILE A 1 98 ? -11.949 2.082 -4.597 1.00 94.31 98 ILE A CA 1
ATOM 797 C C . ILE A 1 98 ? -13.456 2.261 -4.831 1.00 94.31 98 ILE A C 1
ATOM 799 O O . ILE A 1 98 ? -13.909 2.155 -5.963 1.00 94.31 98 ILE A O 1
ATOM 803 N N . TYR A 1 99 ? -14.243 2.546 -3.789 1.00 93.69 99 TYR A N 1
ATOM 804 C CA . TYR A 1 99 ? -15.690 2.753 -3.914 1.00 93.69 99 TYR A CA 1
ATOM 805 C C . TYR A 1 99 ? -16.068 4.181 -4.336 1.00 93.69 99 TYR A C 1
ATOM 807 O O . TYR A 1 99 ? -17.247 4.471 -4.547 1.00 93.69 99 TYR A O 1
ATOM 815 N N . GLN A 1 100 ? -15.098 5.090 -4.447 1.00 93.31 100 GLN A N 1
ATOM 816 C CA . GLN A 1 100 ? -15.333 6.450 -4.921 1.00 93.31 100 GLN A CA 1
ATOM 817 C C . GLN A 1 100 ? -15.452 6.481 -6.453 1.00 93.31 100 GLN A C 1
ATOM 819 O O . GLN A 1 100 ? -14.958 5.610 -7.172 1.00 93.31 100 GLN A O 1
ATOM 824 N N . LYS A 1 101 ? -16.136 7.501 -6.978 1.00 92.56 101 LYS A N 1
ATOM 825 C CA . LYS A 1 101 ? -16.424 7.618 -8.414 1.00 92.56 101 LYS A CA 1
ATOM 826 C C . LYS A 1 101 ? -15.124 7.695 -9.230 1.00 92.56 101 LYS A C 1
ATOM 828 O O . LYS A 1 101 ? -14.285 8.538 -8.943 1.00 92.56 101 LYS A O 1
ATOM 833 N N . ASN A 1 102 ? -15.004 6.869 -10.273 1.00 90.25 102 ASN A N 1
ATOM 834 C CA . ASN A 1 102 ? -13.854 6.767 -11.194 1.00 90.25 102 ASN A CA 1
ATOM 835 C C . ASN A 1 102 ? -12.533 6.240 -10.578 1.00 90.25 102 ASN A C 1
ATOM 837 O O . ASN A 1 102 ? -11.573 5.985 -11.308 1.00 90.25 102 ASN A O 1
ATOM 841 N N . GLU A 1 103 ? -12.464 6.045 -9.257 1.00 95.00 103 GLU A N 1
ATOM 842 C CA . GLU A 1 103 ? -11.264 5.537 -8.578 1.00 95.00 103 GLU A CA 1
ATOM 843 C C . GLU A 1 103 ? -11.048 4.043 -8.876 1.00 95.00 103 GLU A C 1
ATOM 845 O O . GLU A 1 103 ? -9.916 3.632 -9.128 1.00 95.00 103 GLU A O 1
ATOM 850 N N . PHE A 1 104 ? -12.121 3.240 -8.941 1.00 95.69 104 PHE A N 1
ATOM 851 C CA . PHE A 1 104 ? -12.027 1.819 -9.305 1.00 95.69 104 PHE A CA 1
ATOM 852 C C . PHE A 1 104 ? -11.468 1.600 -10.716 1.00 95.69 104 PHE A C 1
ATOM 854 O O . PHE A 1 104 ? -10.582 0.769 -10.900 1.00 95.69 104 PHE A O 1
ATOM 861 N N . ASP A 1 105 ? -11.943 2.366 -11.701 1.00 96.06 105 ASP A N 1
ATOM 862 C CA . ASP A 1 105 ? -11.488 2.240 -13.091 1.00 96.06 105 ASP A CA 1
ATOM 863 C C . ASP A 1 105 ? -9.998 2.578 -13.216 1.00 96.06 105 ASP A C 1
ATOM 865 O O . ASP A 1 105 ? -9.243 1.892 -13.910 1.00 96.06 105 ASP A O 1
ATOM 869 N N . THR A 1 106 ? -9.561 3.611 -12.487 1.00 94.81 106 THR A N 1
ATOM 870 C CA . THR A 1 106 ? -8.155 4.027 -12.416 1.00 94.81 106 THR A CA 1
ATOM 871 C C . THR A 1 106 ? -7.298 2.941 -11.769 1.00 94.81 106 THR A C 1
ATOM 873 O O . THR A 1 106 ? -6.283 2.534 -12.335 1.00 94.81 106 THR A O 1
ATOM 876 N N . PHE A 1 107 ? -7.742 2.405 -10.628 1.00 96.56 107 PHE A N 1
ATOM 877 C CA . PHE A 1 107 ? -7.083 1.293 -9.947 1.00 96.56 107 PHE A CA 1
ATOM 878 C C . PHE A 1 107 ? -6.946 0.068 -10.857 1.00 96.56 107 PHE A C 1
ATOM 880 O O . PHE A 1 107 ? -5.848 -0.462 -11.020 1.00 96.56 107 PHE A O 1
ATOM 887 N N . GLN A 1 108 ? -8.040 -0.363 -11.489 1.00 96.56 108 GLN A N 1
ATOM 888 C CA . GLN A 1 108 ? -8.054 -1.544 -12.347 1.00 96.56 108 GLN A CA 1
ATOM 889 C C . GLN A 1 108 ? -7.130 -1.371 -13.556 1.00 96.56 108 GLN A C 1
ATOM 891 O O . GLN A 1 108 ? -6.390 -2.293 -13.902 1.00 96.56 108 GLN A O 1
ATOM 896 N N . LYS A 1 109 ? -7.149 -0.196 -14.196 1.00 96.50 109 LYS A N 1
ATOM 897 C CA . LYS A 1 109 ? -6.259 0.123 -15.316 1.00 96.50 109 LYS A CA 1
ATOM 898 C C . LYS A 1 109 ? -4.789 0.027 -14.900 1.00 96.50 109 LYS A C 1
ATOM 900 O O . LYS A 1 109 ? -4.036 -0.716 -15.527 1.00 96.50 109 LYS A O 1
ATOM 905 N N . ASN A 1 110 ? -4.398 0.738 -13.843 1.00 95.38 110 ASN A N 1
ATOM 906 C CA . ASN A 1 110 ? -3.007 0.781 -13.393 1.00 95.38 110 ASN A CA 1
ATOM 907 C C . ASN A 1 110 ? -2.530 -0.602 -12.930 1.00 95.38 110 ASN A C 1
ATOM 909 O O . ASN A 1 110 ? -1.430 -1.029 -13.277 1.00 95.38 110 ASN A O 1
ATOM 913 N N . LEU A 1 111 ? -3.382 -1.346 -12.217 1.00 96.69 111 LEU A N 1
ATOM 914 C CA . LEU A 1 111 ? -3.063 -2.693 -11.752 1.00 96.69 111 LEU A CA 1
ATOM 915 C C . LEU A 1 111 ? -2.815 -3.639 -12.926 1.00 96.69 111 LEU A C 1
ATOM 917 O O . LEU A 1 111 ? -1.839 -4.382 -12.912 1.00 96.69 111 LEU A O 1
ATOM 921 N N . ASN A 1 112 ? -3.666 -3.604 -13.953 1.00 96.62 112 ASN A N 1
ATOM 922 C CA . ASN A 1 112 ? -3.488 -4.444 -15.134 1.00 96.62 112 ASN A CA 1
ATOM 923 C C . ASN A 1 112 ? -2.180 -4.128 -15.863 1.00 96.62 112 ASN A C 1
ATOM 925 O O . ASN A 1 112 ? -1.461 -5.056 -16.226 1.00 96.62 112 ASN A O 1
ATOM 929 N N . ASN A 1 113 ? -1.837 -2.850 -16.032 1.00 94.31 113 ASN A N 1
ATOM 930 C CA . ASN A 1 113 ? -0.585 -2.459 -16.679 1.00 94.31 113 ASN A CA 1
ATOM 931 C C . ASN A 1 113 ? 0.640 -2.963 -15.900 1.00 94.31 113 ASN A C 1
ATOM 933 O O . ASN A 1 113 ? 1.515 -3.610 -16.478 1.00 94.31 113 ASN A O 1
ATOM 937 N N . VAL A 1 114 ? 0.666 -2.749 -14.581 1.00 95.25 114 VAL A N 1
ATOM 938 C CA . VAL A 1 114 ? 1.743 -3.236 -13.703 1.00 95.25 114 VAL A CA 1
ATOM 939 C C . VAL A 1 114 ? 1.835 -4.763 -13.739 1.00 95.25 114 VAL A C 1
ATOM 941 O O . VAL A 1 114 ? 2.924 -5.323 -13.861 1.00 95.25 114 VAL A O 1
ATOM 944 N N . MET A 1 115 ? 0.697 -5.459 -13.691 1.00 94.38 115 MET A N 1
ATOM 945 C CA . MET A 1 115 ? 0.663 -6.921 -13.735 1.00 94.38 115 MET A CA 1
ATOM 946 C C . MET A 1 115 ? 1.145 -7.473 -15.076 1.00 94.38 115 MET A C 1
ATOM 948 O O . MET A 1 115 ? 1.871 -8.465 -15.084 1.00 94.38 115 MET A O 1
ATOM 952 N N . VAL A 1 116 ? 0.809 -6.833 -16.201 1.00 94.25 116 VAL A N 1
ATOM 953 C CA . VAL A 1 116 ? 1.358 -7.205 -17.514 1.00 94.25 116 VAL A CA 1
ATOM 954 C C . VAL A 1 116 ? 2.882 -7.165 -17.457 1.00 94.25 116 VAL A C 1
ATOM 956 O O . VAL A 1 116 ? 3.510 -8.181 -17.751 1.00 94.25 116 VAL A O 1
ATOM 959 N N . VAL A 1 117 ? 3.472 -6.073 -16.963 1.00 91.50 117 VAL A N 1
ATOM 960 C CA . VAL A 1 117 ? 4.932 -5.959 -16.810 1.00 91.50 117 VAL A CA 1
ATOM 961 C C . VAL A 1 117 ? 5.494 -7.058 -15.900 1.00 91.50 117 VAL A C 1
ATOM 963 O O . VAL A 1 117 ? 6.459 -7.734 -16.259 1.00 91.50 117 VAL A O 1
ATOM 966 N N . PHE A 1 118 ? 4.876 -7.316 -14.747 1.00 91.44 118 PHE A N 1
ATOM 967 C CA . PHE A 1 118 ? 5.331 -8.374 -13.835 1.00 91.44 118 PHE A CA 1
ATOM 968 C C . PHE A 1 118 ? 5.251 -9.772 -14.452 1.00 91.44 118 PHE A C 1
ATOM 970 O O . PHE A 1 118 ? 6.089 -10.623 -14.162 1.00 91.44 118 PHE A O 1
ATOM 977 N N . THR A 1 119 ? 4.274 -10.026 -15.322 1.00 90.06 119 THR A N 1
ATOM 978 C CA . THR A 1 119 ? 4.164 -11.314 -16.020 1.00 90.06 119 THR A CA 1
ATOM 979 C C . THR A 1 119 ? 5.147 -11.452 -17.180 1.00 90.06 119 THR A C 1
ATOM 981 O O . THR A 1 119 ? 5.604 -12.567 -17.447 1.00 90.06 119 THR A O 1
ATOM 984 N N . THR A 1 120 ? 5.505 -10.352 -17.852 1.00 89.19 120 THR A N 1
ATOM 985 C CA . THR A 1 120 ? 6.497 -10.362 -18.937 1.00 89.19 120 THR A CA 1
ATOM 986 C C . THR A 1 120 ? 7.921 -10.511 -18.409 1.00 89.19 120 THR A C 1
ATOM 988 O O . THR A 1 120 ? 8.739 -11.178 -19.039 1.00 89.19 120 THR A O 1
ATOM 991 N N . TYR A 1 121 ? 8.219 -9.947 -17.235 1.00 83.94 121 TYR A N 1
ATOM 992 C CA . TYR A 1 121 ? 9.522 -10.075 -16.584 1.00 83.94 121 TYR A CA 1
ATOM 993 C C . TYR A 1 121 ? 9.540 -11.263 -15.621 1.00 83.94 121 TYR A C 1
ATOM 995 O O . TYR A 1 121 ? 9.261 -11.142 -14.429 1.00 83.94 121 TYR A O 1
ATOM 1003 N N . ARG A 1 122 ? 9.924 -12.438 -16.127 1.00 81.62 122 ARG A N 1
ATOM 1004 C CA . ARG A 1 122 ? 10.194 -13.586 -15.257 1.00 81.62 122 ARG A CA 1
ATOM 1005 C C . ARG A 1 122 ? 11.489 -13.360 -14.487 1.00 81.62 122 ARG A C 1
ATOM 1007 O O . ARG A 1 122 ? 12.551 -13.165 -15.072 1.00 81.62 122 ARG A O 1
ATOM 1014 N N . LEU A 1 123 ? 11.399 -13.436 -13.162 1.00 80.38 123 LEU A N 1
ATOM 1015 C CA . LEU A 1 123 ? 12.565 -13.540 -12.291 1.00 80.38 123 LEU A CA 1
ATOM 1016 C C . LEU A 1 123 ? 13.175 -14.935 -12.466 1.00 80.38 123 LEU A C 1
ATOM 1018 O O . LEU A 1 123 ? 12.950 -15.835 -11.655 1.00 80.38 123 LEU A O 1
ATOM 1022 N N . ASP A 1 124 ? 13.931 -15.138 -13.542 1.00 73.12 124 ASP A N 1
ATOM 1023 C CA . ASP A 1 124 ? 14.757 -16.329 -13.665 1.00 73.12 124 ASP A CA 1
ATOM 1024 C C . ASP A 1 124 ? 15.784 -16.284 -12.537 1.00 73.12 124 ASP A C 1
ATOM 1026 O O . ASP A 1 124 ? 16.651 -15.408 -12.466 1.00 73.12 124 ASP A O 1
ATOM 1030 N N . LYS A 1 125 ? 15.639 -17.214 -11.592 1.00 60.69 125 LYS A N 1
ATOM 1031 C CA . LYS A 1 125 ? 16.529 -17.354 -10.446 1.00 60.69 125 LYS A CA 1
ATOM 1032 C C . LYS A 1 125 ? 17.934 -17.610 -10.991 1.00 60.69 125 LYS A C 1
ATOM 1034 O O . LYS A 1 125 ? 18.263 -18.748 -11.320 1.00 60.69 125 LYS A O 1
ATOM 1039 N N . LYS A 1 126 ? 18.773 -16.571 -11.089 1.00 55.16 126 LYS A N 1
ATOM 1040 C CA . LYS A 1 12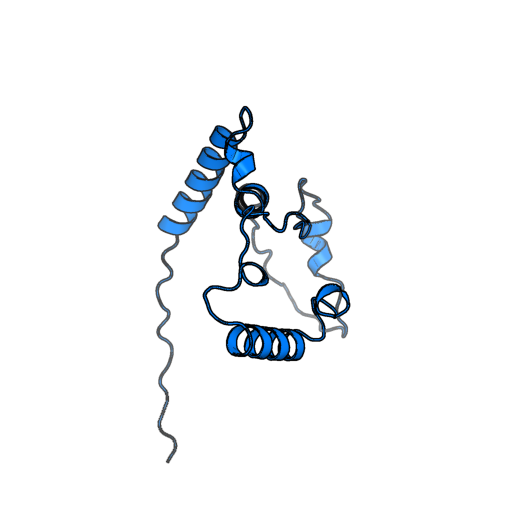6 ? 20.209 -16.730 -11.341 1.00 55.16 126 LYS A CA 1
ATOM 1041 C C . LYS A 1 126 ? 20.781 -17.551 -10.190 1.00 55.16 126 LYS A C 1
ATOM 1043 O O . LYS A 1 126 ? 21.077 -17.049 -9.111 1.00 55.16 126 LYS A O 1
ATOM 1048 N N . ARG A 1 127 ? 20.865 -18.860 -10.400 1.00 56.38 127 ARG A N 1
ATOM 1049 C CA . ARG A 1 127 ? 21.512 -19.799 -9.496 1.00 56.38 127 ARG A CA 1
ATOM 1050 C C . ARG A 1 127 ? 23.014 -19.693 -9.753 1.00 56.38 127 ARG A C 1
ATOM 1052 O O . ARG A 1 127 ? 23.573 -20.464 -10.518 1.00 56.38 127 ARG A O 1
ATOM 1059 N N . THR A 1 128 ? 23.647 -18.701 -9.138 1.00 46.12 128 THR A N 1
ATOM 1060 C CA . THR A 1 128 ? 25.105 -18.497 -9.125 1.00 46.12 128 THR A CA 1
ATOM 1061 C C . THR A 1 128 ? 25.482 -18.075 -7.699 1.00 46.12 128 THR A C 1
ATOM 1063 O O . THR A 1 128 ? 24.997 -17.050 -7.244 1.00 46.12 128 THR A O 1
ATOM 1066 N N . GLY A 1 129 ? 26.260 -18.802 -6.903 1.00 43.12 129 GLY A N 1
ATOM 1067 C CA . GLY A 1 129 ? 27.097 -19.952 -7.196 1.00 43.12 129 GLY A CA 1
ATOM 1068 C C . GLY A 1 129 ? 27.385 -20.791 -5.948 1.00 43.12 129 GLY A C 1
ATOM 1069 O O . GLY A 1 129 ? 26.911 -20.524 -4.848 1.00 43.12 129 GLY A O 1
ATOM 1070 N N . SER A 1 130 ? 28.121 -21.861 -6.214 1.00 39.34 130 SER A N 1
ATOM 1071 C CA . SER A 1 130 ? 28.571 -22.920 -5.320 1.00 39.34 130 SER A CA 1
ATOM 1072 C C . SER A 1 130 ? 29.099 -22.414 -3.971 1.00 39.34 130 SER A C 1
ATOM 1074 O O . SER A 1 130 ? 30.083 -21.679 -3.933 1.00 39.34 130 SER A O 1
ATOM 1076 N N . TYR A 1 131 ? 28.513 -22.876 -2.861 1.00 38.31 131 TYR A N 1
ATOM 1077 C CA . TYR A 1 131 ? 29.259 -22.960 -1.606 1.00 38.31 131 TYR A CA 1
ATOM 1078 C C . TYR A 1 131 ? 30.309 -24.056 -1.793 1.00 38.31 131 TYR A C 1
ATOM 1080 O O . TYR A 1 131 ? 30.020 -25.242 -1.638 1.00 38.31 131 TYR A O 1
ATOM 1088 N N . SER A 1 132 ? 31.518 -23.658 -2.190 1.00 41.25 132 SER A N 1
ATOM 1089 C CA . SER A 1 132 ? 32.683 -24.518 -2.036 1.00 41.25 132 SER A CA 1
ATOM 1090 C C . SER A 1 132 ? 32.866 -24.752 -0.543 1.00 41.25 132 SER A C 1
ATOM 1092 O O . SER A 1 132 ? 32.995 -23.801 0.227 1.00 41.25 132 SER A O 1
ATOM 1094 N N . GLN A 1 133 ? 32.841 -26.021 -0.146 1.00 40.00 133 GLN A N 1
ATOM 1095 C CA . GLN A 1 133 ? 33.344 -26.449 1.148 1.00 40.00 133 GLN A CA 1
ATOM 1096 C C . GLN A 1 133 ? 34.766 -25.897 1.312 1.00 40.00 133 GLN A C 1
ATOM 1098 O O . GLN A 1 133 ? 35.614 -26.103 0.441 1.00 40.00 133 GLN A O 1
ATOM 1103 N N . ALA A 1 134 ? 35.005 -25.185 2.408 1.00 39.59 134 ALA A N 1
ATOM 1104 C CA . ALA A 1 134 ? 36.334 -25.006 2.962 1.00 39.59 134 ALA A CA 1
ATOM 1105 C C . ALA A 1 134 ? 36.378 -25.838 4.245 1.00 39.59 134 ALA A C 1
ATOM 1107 O O . ALA A 1 134 ? 35.456 -25.774 5.061 1.00 39.59 134 ALA A O 1
ATOM 1108 N N . VAL A 1 135 ? 37.404 -26.683 4.277 1.00 40.88 135 VAL A N 1
ATOM 1109 C CA . VAL A 1 135 ? 37.776 -27.691 5.276 1.00 40.88 135 VAL A CA 1
ATOM 1110 C C . VAL A 1 135 ? 37.896 -27.101 6.675 1.00 40.88 135 VAL A C 1
ATOM 1112 O O . VAL A 1 135 ? 38.405 -25.963 6.781 1.00 40.88 135 VAL A O 1
#

Foldseek 3Di:
DLVPDDPPPPVVVSVVVVVVVVVVDDPPDCVPDPVVPDFDLVDDDDDDPDDDVVVLVVVPDPDDDDDPDDDPDSDDDPVVLVNLVNLLVNCVRPVCQCVDPPNVVSNVVSVVVNVVVVVVDDPPPPCDDDPDDDD

pLDDT: mean 75.67, std 19.31, range [36.22, 96.69]

Radius of gyration: 22.39 Å; chains: 1; bounding box: 54×45×47 Å

Secondary structure (DSSP, 8-state):
-GGGS-TTT-HHHHHHHHHHHHHHS-TT-GGGS-TT----TT------SS--TTHHHHTTSSS---------------HHHHHHHHHHHHHHH-GGGGGSTTHHHHHHHHHHHHHHHHHHS--------------